Protein AF-A0A4S0JZ73-F1 (afdb_monomer_lite)

Secondary structure (DSSP, 8-state):
--TTTTT-SS--------------TTS--TT-EEEPTTS-EEE-S-TT--HHHHHHHHHHHHHTT--S---------HHHHHHH-SSS-----S-HHHHHHHHHHHHHHT---

Foldseek 3Di:
DPPVVVVDPDDDDDDDLDDDLDDDPPHDDQQDWDAEPVRDIDGPNDSLQCQCRSVRNSVVVVCVVVDPDDDDDDPRDPVQCVVPNDQAGDDDDPDPVVVVVVCVVCVVVVRHD

Structure (mmCIF, N/CA/C/O backbone):
data_AF-A0A4S0JZ73-F1
#
_entry.id   AF-A0A4S0JZ73-F1
#
loop_
_atom_site.group_PDB
_atom_site.id
_atom_site.type_symbol
_atom_site.label_atom_id
_atom_site.label_alt_id
_atom_site.label_comp_id
_atom_site.label_asym_id
_atom_site.label_entity_id
_atom_site.label_seq_id
_atom_site.pdbx_PDB_ins_code
_atom_site.Cartn_x
_atom_site.Cartn_y
_atom_site.Cartn_z
_atom_site.occupancy
_atom_site.B_iso_or_equiv
_atom_site.auth_seq_id
_atom_site.auth_comp_id
_atom_site.auth_asym_id
_atom_site.auth_atom_id
_atom_site.pdbx_PDB_model_num
ATOM 1 N N . SER A 1 1 ? -2.838 1.465 -21.866 1.00 53.38 1 SER A N 1
ATOM 2 C CA . SER A 1 1 ? -2.822 0.051 -21.444 1.00 53.38 1 SER A CA 1
ATOM 3 C C . SER A 1 1 ? -1.389 -0.436 -21.550 1.00 53.38 1 SER A C 1
ATOM 5 O O . SER A 1 1 ? -0.799 -0.261 -22.603 1.00 53.38 1 SER A O 1
ATOM 7 N N . MET A 1 2 ? -0.794 -0.942 -20.466 1.00 87.06 2 MET A N 1
ATOM 8 C CA . MET A 1 2 ? 0.634 -1.304 -20.449 1.00 87.06 2 MET A CA 1
ATOM 9 C C . MET A 1 2 ? 0.822 -2.822 -20.477 1.00 87.06 2 MET A C 1
ATOM 11 O O . MET A 1 2 ? 0.956 -3.380 -21.558 1.00 87.06 2 MET A O 1
ATOM 15 N N . LEU A 1 3 ? 0.708 -3.514 -19.339 1.00 89.88 3 LEU A N 1
ATOM 16 C CA . LEU A 1 3 ? 1.028 -4.950 -19.231 1.00 89.88 3 LEU A CA 1
ATOM 17 C C . LEU A 1 3 ? 0.234 -5.849 -20.199 1.00 89.88 3 LEU A C 1
ATOM 19 O O . LEU A 1 3 ? 0.823 -6.637 -20.934 1.00 89.88 3 LEU A O 1
ATOM 23 N N . MET A 1 4 ? -1.097 -5.703 -20.245 1.00 92.38 4 MET A N 1
ATOM 24 C CA . MET A 1 4 ? -1.946 -6.516 -21.132 1.00 92.38 4 MET A CA 1
ATOM 25 C C . MET A 1 4 ? -1.743 -6.184 -22.615 1.00 92.38 4 MET A C 1
ATOM 27 O O . MET A 1 4 ? -1.763 -7.078 -23.453 1.00 92.38 4 MET A O 1
ATOM 31 N N . ALA A 1 5 ? -1.543 -4.905 -22.949 1.00 93.81 5 ALA A N 1
ATOM 32 C CA . ALA A 1 5 ? -1.357 -4.482 -24.338 1.00 93.81 5 ALA A CA 1
ATOM 33 C C . ALA A 1 5 ? 0.038 -4.824 -24.874 1.00 93.81 5 ALA A C 1
ATOM 35 O O . ALA A 1 5 ? 0.181 -5.082 -26.063 1.00 93.81 5 ALA A O 1
ATOM 36 N N . ALA A 1 6 ? 1.042 -4.874 -23.996 1.00 93.12 6 ALA A N 1
ATOM 37 C CA . ALA A 1 6 ? 2.390 -5.322 -24.318 1.00 93.12 6 ALA A CA 1
ATOM 38 C C . ALA A 1 6 ? 2.490 -6.847 -24.521 1.00 93.12 6 ALA A C 1
ATOM 40 O O . ALA A 1 6 ? 3.537 -7.328 -24.944 1.00 93.12 6 ALA A O 1
ATOM 41 N N . GLY A 1 7 ? 1.430 -7.614 -24.225 1.00 92.75 7 GLY A N 1
ATOM 42 C CA . GLY A 1 7 ? 1.409 -9.064 -24.435 1.00 92.75 7 GLY A CA 1
ATOM 43 C C . GLY A 1 7 ? 2.447 -9.816 -23.601 1.00 92.75 7 GLY A C 1
ATOM 44 O O . GLY A 1 7 ? 2.963 -10.841 -24.044 1.00 92.75 7 GLY A O 1
ATOM 45 N N . LEU A 1 8 ? 2.789 -9.297 -22.416 1.00 94.25 8 LEU A N 1
ATOM 46 C CA . LEU A 1 8 ? 3.793 -9.918 -21.558 1.00 94.25 8 LEU A CA 1
ATOM 47 C C . LEU A 1 8 ? 3.347 -11.320 -21.132 1.00 94.25 8 LEU A C 1
ATOM 49 O O . LEU A 1 8 ? 2.208 -11.526 -20.713 1.00 94.25 8 LEU A O 1
ATOM 53 N N . ASN A 1 9 ? 4.274 -12.275 -21.187 1.00 95.44 9 ASN A N 1
ATOM 54 C CA . ASN A 1 9 ? 4.046 -13.645 -20.736 1.00 95.44 9 ASN A CA 1
ATOM 55 C C . ASN A 1 9 ? 4.145 -13.740 -19.203 1.00 95.44 9 ASN A C 1
ATOM 57 O O . ASN A 1 9 ? 5.079 -14.327 -18.658 1.00 95.44 9 ASN A O 1
ATOM 61 N N . VAL A 1 10 ? 3.201 -13.102 -18.511 1.00 95.19 10 VAL A N 1
ATOM 62 C CA . VAL A 1 10 ? 3.109 -13.070 -17.047 1.00 95.19 10 VAL A CA 1
ATOM 63 C C . VAL A 1 10 ? 1.702 -13.436 -16.595 1.00 95.19 10 VAL A C 1
ATOM 65 O O . VAL A 1 10 ? 0.712 -13.154 -17.272 1.00 95.19 10 VAL A O 1
ATOM 68 N N . ARG A 1 11 ? 1.593 -14.031 -15.405 1.00 95.75 11 ARG A N 1
ATOM 69 C CA . ARG A 1 11 ? 0.305 -14.220 -14.738 1.00 95.75 11 ARG A CA 1
ATOM 70 C C . ARG A 1 11 ? -0.016 -12.975 -13.914 1.00 95.75 11 ARG A C 1
ATOM 72 O O . ARG A 1 11 ? 0.387 -12.871 -12.764 1.00 95.75 11 ARG A O 1
ATOM 79 N N . LEU A 1 12 ? -0.729 -12.028 -14.518 1.00 95.31 12 LEU A N 1
ATOM 80 C CA . LEU A 1 12 ? -1.148 -10.800 -13.845 1.00 95.31 12 LEU A CA 1
ATOM 81 C C . LEU A 1 12 ? -2.393 -11.037 -12.975 1.00 95.31 12 LEU A C 1
ATOM 83 O O . LEU A 1 12 ? -3.402 -11.557 -13.456 1.00 95.31 12 LEU A O 1
ATOM 87 N N . ARG A 1 13 ? -2.340 -10.584 -11.721 1.00 96.69 13 ARG A N 1
ATOM 88 C CA . ARG A 1 13 ? -3.492 -10.414 -10.826 1.00 96.69 13 ARG A CA 1
ATOM 89 C C . ARG A 1 13 ? -3.482 -8.981 -10.303 1.00 96.69 13 ARG A C 1
ATOM 91 O O . ARG A 1 13 ? -2.423 -8.453 -9.989 1.00 96.69 13 ARG A O 1
ATOM 98 N N . VAL A 1 14 ? -4.654 -8.356 -10.236 1.00 96.94 14 VAL A N 1
ATOM 99 C CA . VAL A 1 14 ? -4.825 -6.993 -9.715 1.00 96.94 14 VAL A CA 1
ATOM 100 C C . VAL A 1 14 ? -5.879 -7.039 -8.617 1.00 96.94 14 VAL A C 1
ATOM 102 O O . VAL A 1 14 ? -6.983 -7.534 -8.848 1.00 96.94 14 VAL A O 1
ATOM 105 N N . LEU A 1 15 ? -5.534 -6.539 -7.432 1.00 97.94 15 LEU A N 1
ATOM 106 C CA . LEU A 1 15 ? -6.433 -6.430 -6.286 1.00 97.94 15 LEU A CA 1
ATOM 107 C C . LEU A 1 15 ? -6.621 -4.953 -5.951 1.00 97.94 15 LEU A C 1
ATOM 109 O O . LEU A 1 15 ? -5.648 -4.238 -5.737 1.00 97.94 15 LEU A O 1
ATOM 113 N N . ILE A 1 16 ? -7.875 -4.502 -5.926 1.00 97.88 16 ILE A N 1
ATOM 114 C CA . ILE A 1 16 ? -8.232 -3.117 -5.610 1.00 97.88 16 ILE A CA 1
ATOM 115 C C . ILE A 1 16 ? -9.194 -3.152 -4.422 1.00 97.88 16 ILE A C 1
ATOM 117 O O . ILE A 1 16 ? -10.379 -3.443 -4.618 1.00 97.88 16 ILE A O 1
ATOM 121 N N . PRO A 1 17 ? -8.721 -2.891 -3.193 1.00 96.75 17 PRO A N 1
ATOM 122 C CA . PRO A 1 17 ? -9.612 -2.725 -2.059 1.00 96.75 17 PRO A CA 1
ATOM 123 C C . PRO A 1 17 ? -10.332 -1.370 -2.171 1.00 96.75 17 PRO A C 1
ATOM 125 O O . PRO A 1 17 ? -9.815 -0.335 -1.761 1.00 96.75 17 PRO A O 1
ATOM 128 N N . ALA A 1 18 ? -11.516 -1.372 -2.783 1.00 96.56 18 ALA A N 1
ATOM 129 C CA . ALA A 1 18 ? -12.302 -0.168 -3.042 1.00 96.56 18 ALA A CA 1
ATOM 130 C C . ALA A 1 18 ? -13.378 0.032 -1.965 1.00 96.56 18 ALA A C 1
ATOM 132 O O . ALA A 1 18 ? -14.328 -0.748 -1.879 1.00 96.56 18 ALA A O 1
ATOM 133 N N . VAL A 1 19 ? -13.231 1.085 -1.161 1.00 94.62 19 VAL A N 1
ATOM 134 C CA . VAL A 1 19 ? -14.154 1.456 -0.076 1.00 94.62 19 VAL A CA 1
ATOM 135 C C . VAL A 1 19 ? -14.282 2.978 0.031 1.00 94.62 19 VAL A C 1
ATOM 137 O O . VAL A 1 19 ? -13.463 3.712 -0.518 1.00 94.62 19 VAL A O 1
ATOM 140 N N . GLU A 1 20 ? -15.292 3.448 0.761 1.00 95.50 20 GLU A N 1
ATOM 141 C CA . GLU A 1 20 ? -15.412 4.845 1.190 1.00 95.50 20 GLU A CA 1
ATOM 142 C C . GLU A 1 20 ? -15.157 4.940 2.702 1.00 95.50 20 GLU A C 1
ATOM 144 O O . GLU A 1 20 ? -15.674 4.123 3.469 1.00 95.50 20 GLU A O 1
ATOM 149 N N . ASN A 1 21 ? -14.374 5.933 3.131 1.00 95.44 21 ASN A N 1
ATOM 150 C CA . ASN A 1 21 ? -14.168 6.241 4.546 1.00 95.44 21 ASN A CA 1
ATOM 151 C C . ASN A 1 21 ? -15.151 7.332 4.999 1.00 95.44 21 ASN A C 1
ATOM 153 O O . ASN A 1 21 ? -14.851 8.524 4.925 1.00 95.44 21 ASN A O 1
ATOM 157 N N . SER A 1 22 ? -16.356 6.929 5.409 1.00 96.19 22 SER A N 1
ATOM 158 C CA . SER A 1 22 ? -17.453 7.859 5.715 1.00 96.19 22 SER A CA 1
ATOM 159 C C . SER A 1 22 ? -17.675 8.048 7.219 1.00 96.19 22 SER A C 1
ATOM 161 O O . SER A 1 22 ? -17.547 7.124 8.022 1.00 96.19 22 SER A O 1
ATOM 163 N N . ILE A 1 23 ? -18.123 9.247 7.601 1.00 96.62 23 ILE A N 1
ATOM 164 C CA . ILE A 1 23 ? -18.548 9.550 8.973 1.00 96.62 23 ILE A CA 1
ATOM 165 C C . ILE A 1 23 ? -20.001 9.102 9.156 1.00 96.62 23 ILE A C 1
ATOM 167 O O . ILE A 1 23 ? -20.916 9.659 8.550 1.00 96.62 23 ILE A O 1
ATOM 171 N N . ALA A 1 24 ? -20.223 8.120 10.026 1.00 96.25 24 ALA A N 1
ATOM 172 C CA . ALA A 1 24 ? -21.548 7.601 10.349 1.00 96.25 24 ALA A CA 1
ATOM 173 C C . ALA A 1 24 ? -21.608 7.078 11.792 1.00 96.25 24 ALA A C 1
ATOM 175 O O . ALA A 1 24 ? -20.584 6.849 12.433 1.00 96.25 24 ALA A O 1
ATOM 176 N N . GLY A 1 25 ? -22.817 6.841 12.315 1.00 96.50 25 GLY A N 1
ATOM 177 C CA . GLY A 1 25 ? -22.999 6.308 13.675 1.00 96.50 25 GLY A CA 1
ATOM 178 C C . GLY A 1 25 ? -22.386 4.915 13.892 1.00 96.50 25 GLY A C 1
ATOM 179 O O . GLY A 1 25 ? -22.067 4.558 15.027 1.00 96.50 25 GLY A O 1
ATOM 180 N N . ASN A 1 26 ? -22.197 4.156 12.810 1.00 94.69 26 ASN A N 1
ATOM 181 C CA . ASN A 1 26 ? -21.569 2.835 12.771 1.00 94.69 26 ASN A CA 1
ATOM 182 C C . ASN A 1 26 ? -20.127 2.854 12.229 1.00 94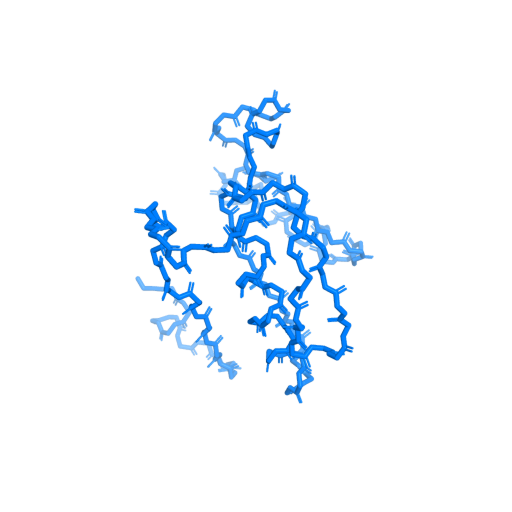.69 26 ASN A C 1
ATOM 184 O O . ASN A 1 26 ? -19.588 1.784 11.960 1.00 94.69 26 ASN A O 1
ATOM 188 N N . ALA A 1 27 ? -19.520 4.030 12.037 1.00 96.94 27 ALA A N 1
ATOM 189 C CA . ALA A 1 27 ? -18.111 4.119 11.669 1.00 96.94 27 ALA A CA 1
ATOM 190 C C . ALA A 1 27 ? -17.224 3.557 12.792 1.00 96.94 27 ALA A C 1
ATOM 192 O O . ALA A 1 27 ? -17.550 3.694 13.979 1.00 96.94 27 ALA A O 1
ATOM 193 N N . PHE A 1 28 ? -16.108 2.934 12.407 1.00 95.25 28 PHE A N 1
ATOM 194 C CA . PHE A 1 28 ? -15.089 2.493 13.355 1.00 95.25 28 PHE A CA 1
ATOM 195 C C . PHE A 1 28 ? -14.440 3.714 14.023 1.00 95.25 28 PHE A C 1
ATOM 197 O O . PHE A 1 28 ? -14.375 4.803 13.449 1.00 95.25 28 PHE A O 1
ATOM 204 N N . ARG A 1 29 ? -14.013 3.551 15.272 1.00 96.38 29 ARG A N 1
ATOM 205 C CA . ARG A 1 29 ? -13.591 4.639 16.160 1.00 96.38 29 ARG A CA 1
ATOM 206 C C . ARG A 1 29 ? -12.131 4.479 16.572 1.00 96.38 29 ARG A C 1
ATOM 208 O O . ARG A 1 29 ? -11.626 3.358 16.607 1.00 96.38 29 ARG A O 1
ATOM 215 N N . PRO A 1 30 ? -11.451 5.574 16.953 1.00 97.06 30 PRO A N 1
ATOM 216 C CA . PRO A 1 30 ? -10.173 5.463 17.638 1.00 97.06 30 PRO A CA 1
ATOM 217 C C . PRO A 1 30 ? -10.281 4.562 18.879 1.00 97.06 30 PRO A C 1
ATOM 219 O O . PRO A 1 30 ? -11.213 4.711 19.671 1.00 97.06 30 PRO A O 1
ATOM 222 N N . GLY A 1 31 ? -9.336 3.638 19.032 1.00 97.00 31 GLY A N 1
ATOM 223 C CA . GLY A 1 31 ? -9.314 2.606 20.071 1.00 97.00 31 GLY A CA 1
ATOM 224 C C . GLY A 1 31 ? -10.066 1.316 19.719 1.00 97.00 31 GLY A C 1
ATOM 225 O O . GLY A 1 31 ? -9.932 0.336 20.451 1.00 97.00 31 GLY A O 1
ATOM 226 N N . ASP A 1 32 ? -10.824 1.271 18.614 1.00 97.75 32 ASP A N 1
ATOM 227 C CA . ASP A 1 32 ? -11.367 0.001 18.123 1.00 97.75 32 ASP A CA 1
ATOM 228 C C . ASP A 1 32 ? -10.219 -0.944 17.748 1.00 97.75 32 ASP A C 1
ATOM 230 O O . ASP A 1 32 ? -9.166 -0.518 17.271 1.00 97.75 32 ASP A O 1
ATOM 234 N N . VAL A 1 33 ? -10.430 -2.245 17.941 1.00 98.00 33 VAL A N 1
ATOM 235 C CA . VAL A 1 33 ? -9.469 -3.286 17.569 1.00 98.00 33 VAL A CA 1
ATOM 236 C C . VAL A 1 33 ? -10.109 -4.174 16.515 1.00 98.00 33 VAL A C 1
ATOM 238 O O . VAL A 1 33 ? -11.062 -4.901 16.796 1.00 98.00 33 VAL A O 1
ATOM 241 N N . LEU A 1 34 ? -9.591 -4.105 15.292 1.00 97.12 34 LEU A N 1
ATOM 242 C CA . LEU A 1 34 ? -10.107 -4.851 14.150 1.00 97.12 34 LEU A CA 1
ATOM 243 C C . LEU A 1 34 ? -9.264 -6.104 13.905 1.00 97.12 34 LEU A C 1
ATOM 245 O O . LEU A 1 34 ? -8.042 -6.084 14.041 1.00 97.12 34 LEU A O 1
ATOM 249 N N . ALA A 1 35 ? -9.913 -7.204 13.532 1.00 97.75 35 ALA A N 1
ATOM 250 C CA . ALA A 1 35 ? -9.215 -8.394 13.060 1.00 97.75 35 ALA A CA 1
ATOM 251 C C . ALA A 1 35 ? -8.777 -8.195 11.601 1.00 97.75 35 ALA A C 1
ATOM 253 O O . ALA A 1 35 ? -9.572 -7.725 10.791 1.00 97.75 35 ALA A O 1
ATOM 254 N N . SER A 1 36 ? -7.542 -8.578 11.271 1.00 97.50 36 SER A N 1
ATOM 255 C CA . SER A 1 36 ? -7.047 -8.615 9.887 1.00 97.50 36 SER A CA 1
ATOM 256 C C . SER A 1 36 ? -7.097 -10.027 9.308 1.00 97.50 36 SER A C 1
ATOM 258 O O . SER A 1 36 ? -7.094 -11.023 10.040 1.00 97.50 36 SER A O 1
ATOM 260 N N . ARG A 1 37 ? -7.035 -10.126 7.979 1.00 97.12 37 ARG A N 1
ATOM 261 C CA . ARG A 1 37 ? -6.914 -11.388 7.240 1.00 97.12 37 ARG A CA 1
ATOM 262 C C . ARG A 1 37 ? -5.697 -12.209 7.667 1.00 97.12 37 ARG A C 1
ATOM 264 O O . ARG A 1 37 ? -5.778 -13.431 7.726 1.00 97.12 37 ARG A O 1
ATOM 271 N N . LYS A 1 38 ? -4.588 -11.550 8.021 1.00 95.75 38 LYS A N 1
ATOM 272 C CA . LYS A 1 38 ? -3.351 -12.204 8.487 1.00 95.75 38 LYS A CA 1
ATOM 273 C C . LYS A 1 38 ? -3.487 -12.825 9.890 1.00 95.75 38 LYS A C 1
ATOM 275 O O . LYS A 1 38 ? -2.542 -13.427 10.390 1.00 95.75 38 LYS A O 1
ATOM 280 N N . GLY A 1 39 ? -4.641 -12.675 10.546 1.00 96.56 39 GLY A N 1
ATOM 281 C CA . GLY A 1 39 ? -4.915 -13.219 11.879 1.00 96.56 39 GLY A CA 1
ATOM 282 C C . GLY A 1 39 ? -4.346 -12.382 13.027 1.00 96.56 39 GLY A C 1
ATOM 283 O O . GLY A 1 39 ? -4.489 -12.760 14.187 1.00 96.56 39 GLY A O 1
ATOM 284 N N . ILE A 1 40 ? -3.727 -11.238 12.723 1.00 96.00 40 ILE A N 1
ATOM 285 C CA . ILE A 1 40 ? -3.298 -10.253 13.720 1.00 96.00 40 ILE A CA 1
ATOM 286 C C . ILE A 1 40 ? -4.387 -9.197 13.920 1.00 96.00 40 ILE A C 1
ATOM 288 O O . ILE A 1 40 ? -5.133 -8.873 12.993 1.00 96.00 40 ILE A O 1
ATOM 292 N N . SER A 1 41 ? -4.487 -8.652 15.125 1.00 97.50 41 SER A N 1
ATOM 293 C CA . SER A 1 41 ? -5.399 -7.552 15.435 1.00 97.50 41 SER A CA 1
ATOM 294 C C . SER A 1 41 ? -4.722 -6.196 15.239 1.00 97.50 41 SER A C 1
ATOM 296 O O . SER A 1 41 ? -3.547 -6.046 15.574 1.00 97.50 41 SER A O 1
ATOM 298 N N . VAL A 1 42 ? -5.468 -5.203 14.761 1.00 97.69 42 VAL A N 1
ATOM 299 C CA . VAL A 1 42 ? -4.996 -3.831 14.548 1.00 97.69 42 VAL A CA 1
ATOM 300 C C . VAL A 1 42 ? -5.823 -2.873 15.397 1.00 97.69 42 VAL A C 1
ATOM 302 O O . VAL A 1 42 ? -7.039 -2.797 15.236 1.00 97.69 42 VAL A O 1
ATOM 305 N N . GLU A 1 43 ? -5.165 -2.141 16.293 1.00 97.94 43 GLU A N 1
ATOM 306 C CA . GLU A 1 43 ? -5.783 -1.025 17.012 1.00 97.94 43 GLU A CA 1
ATOM 307 C C . GLU A 1 43 ? -5.850 0.213 16.110 1.00 97.94 43 GLU A C 1
ATOM 309 O O . GLU A 1 43 ? -4.866 0.610 15.477 1.00 97.94 43 GLU A O 1
ATOM 314 N N . ILE A 1 44 ? -7.012 0.855 16.077 1.00 97.19 44 ILE A N 1
ATOM 315 C CA . ILE A 1 44 ? -7.232 2.081 15.324 1.00 97.19 44 ILE A CA 1
ATOM 316 C C . ILE A 1 44 ? -6.746 3.275 16.144 1.00 97.19 44 ILE A C 1
ATOM 318 O O . ILE A 1 44 ? -7.476 3.823 16.961 1.00 97.19 44 ILE A O 1
ATOM 322 N N . GLY A 1 45 ? -5.518 3.732 15.901 1.00 95.81 45 GLY A N 1
ATOM 323 C CA . GLY A 1 45 ? -5.022 4.981 16.498 1.00 95.81 45 GLY A CA 1
ATOM 324 C C . GLY A 1 45 ? -5.603 6.245 15.846 1.00 95.81 45 GLY A C 1
ATOM 325 O O . GLY A 1 45 ? -5.830 7.250 16.515 1.00 95.81 45 GLY A O 1
ATOM 326 N N . ASN A 1 46 ? -5.854 6.198 14.534 1.00 94.56 46 ASN A N 1
ATOM 327 C CA . ASN A 1 46 ? -6.434 7.288 13.747 1.00 94.56 46 ASN A CA 1
ATOM 328 C C . ASN A 1 46 ? -7.252 6.704 12.585 1.00 94.56 46 ASN A C 1
ATOM 330 O O . ASN A 1 46 ? -6.744 5.875 11.832 1.00 94.56 46 ASN A O 1
ATOM 334 N N . THR A 1 47 ? -8.501 7.144 12.436 1.00 95.00 47 THR A N 1
ATOM 335 C CA . THR A 1 47 ? -9.417 6.667 11.391 1.00 95.00 47 THR A CA 1
ATOM 336 C C . THR A 1 47 ? -9.085 7.192 9.995 1.00 95.00 47 THR A C 1
ATOM 338 O O . THR A 1 47 ? -9.540 6.604 9.027 1.00 95.00 47 THR A O 1
ATOM 341 N N . ASP A 1 48 ? -8.289 8.261 9.896 1.00 93.69 48 ASP A N 1
ATOM 342 C CA . ASP A 1 48 ? -7.764 8.841 8.642 1.00 93.69 48 ASP A CA 1
ATOM 343 C C . ASP A 1 48 ? -6.483 8.126 8.153 1.00 93.69 48 ASP A C 1
ATOM 345 O O . ASP A 1 48 ? -5.805 8.538 7.217 1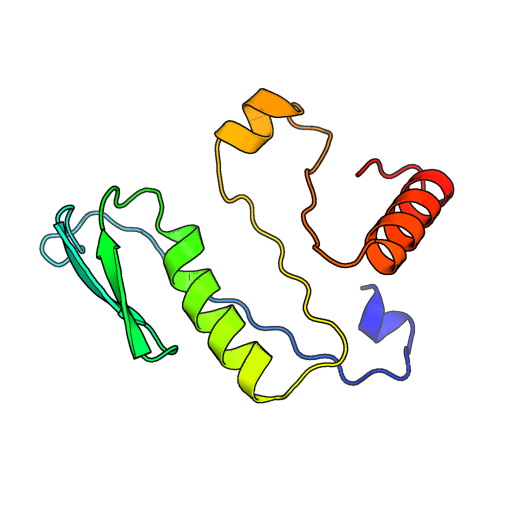.00 93.69 48 ASP A O 1
ATOM 349 N N . ALA A 1 49 ? -6.090 7.056 8.851 1.00 93.25 49 ALA A N 1
ATOM 350 C CA . ALA A 1 49 ? -5.062 6.125 8.410 1.00 93.25 49 ALA A CA 1
ATOM 351 C C . ALA A 1 49 ? -5.700 4.822 7.900 1.00 93.25 49 ALA A C 1
ATOM 353 O O . ALA A 1 49 ? -5.147 3.745 8.097 1.00 93.25 49 ALA A O 1
ATOM 354 N N . GLU A 1 50 ? -6.868 4.886 7.266 1.00 94.44 50 GLU A N 1
ATOM 355 C CA . GLU A 1 50 ? -7.624 3.721 6.805 1.00 94.44 50 GLU A CA 1
ATOM 356 C C . GLU A 1 50 ? -6.989 3.022 5.602 1.00 94.44 50 GLU A C 1
ATOM 358 O O . GLU A 1 50 ? -7.105 1.804 5.472 1.00 94.44 50 GLU A O 1
ATOM 363 N N . GLY A 1 51 ? -6.275 3.764 4.745 1.00 94.81 51 GLY A N 1
ATOM 364 C CA . GLY A 1 51 ? -5.692 3.216 3.517 1.00 94.81 51 GLY A CA 1
ATOM 365 C C . GLY A 1 51 ? -4.792 2.004 3.779 1.00 94.81 51 GLY A C 1
ATOM 366 O O . GLY A 1 51 ? -4.849 1.009 3.060 1.00 94.81 51 GLY A O 1
ATOM 367 N N . ARG A 1 52 ? -4.019 2.028 4.874 1.00 95.31 52 ARG A N 1
ATOM 368 C CA . ARG A 1 52 ? -3.158 0.896 5.266 1.00 95.31 52 ARG A CA 1
ATOM 369 C C . ARG A 1 52 ? -3.939 -0.302 5.814 1.00 95.31 52 ARG A C 1
ATOM 371 O O . ARG A 1 52 ? -3.429 -1.412 5.752 1.00 95.31 52 ARG A O 1
ATOM 378 N N . LEU A 1 53 ? -5.145 -0.098 6.351 1.00 95.75 53 LEU A N 1
ATOM 379 C CA . LEU A 1 53 ? -5.986 -1.189 6.857 1.00 95.75 53 LEU A CA 1
ATOM 380 C C . LEU A 1 53 ? -6.500 -2.026 5.691 1.00 95.75 53 LEU A C 1
ATOM 382 O O . LEU A 1 53 ? -6.323 -3.240 5.664 1.00 95.75 53 LEU A O 1
ATOM 386 N N . VAL A 1 54 ? -7.076 -1.354 4.694 1.00 96.50 54 VAL A N 1
ATOM 387 C CA . VAL A 1 54 ? -7.644 -2.023 3.521 1.00 96.50 54 VAL A CA 1
ATOM 388 C C . VAL A 1 54 ? -6.553 -2.641 2.640 1.00 96.50 54 VAL A C 1
ATOM 390 O O . VAL A 1 54 ? -6.733 -3.739 2.115 1.00 96.50 54 VAL A O 1
ATOM 393 N N . LEU A 1 55 ? -5.388 -1.987 2.531 1.00 97.25 55 LEU A N 1
ATOM 394 C CA . LEU A 1 55 ? -4.226 -2.551 1.841 1.00 97.25 55 LEU A CA 1
ATOM 395 C C . LEU A 1 55 ? -3.616 -3.733 2.589 1.00 97.25 55 LEU A C 1
ATOM 397 O O . LEU A 1 55 ? -3.210 -4.688 1.940 1.00 97.25 55 LEU A O 1
ATOM 401 N N . GLY A 1 56 ? -3.586 -3.713 3.924 1.00 96.75 56 GLY A N 1
ATOM 402 C CA . GLY A 1 56 ? -3.060 -4.826 4.718 1.00 96.75 56 GLY A CA 1
ATOM 403 C C . GLY A 1 56 ? -3.757 -6.152 4.403 1.00 96.75 56 GLY A C 1
ATOM 404 O O . GLY A 1 56 ? -3.092 -7.162 4.174 1.00 96.75 56 GLY A O 1
ATOM 405 N N . ASP A 1 57 ? -5.087 -6.139 4.301 1.00 97.94 57 ASP A N 1
ATOM 406 C CA . ASP A 1 57 ? -5.859 -7.331 3.939 1.00 97.94 57 ASP A CA 1
ATOM 407 C C . ASP A 1 57 ? -5.710 -7.713 2.460 1.00 97.94 57 ASP A C 1
ATOM 409 O O . ASP A 1 57 ? -5.656 -8.902 2.137 1.00 97.94 57 ASP A O 1
ATOM 413 N N . ALA A 1 58 ? -5.608 -6.730 1.559 1.00 98.19 58 ALA A N 1
ATOM 414 C CA . ALA A 1 58 ? -5.366 -6.987 0.141 1.00 98.19 58 ALA A CA 1
ATOM 415 C C . ALA A 1 58 ? -3.988 -7.627 -0.100 1.00 98.19 58 ALA A C 1
ATOM 417 O O . ALA A 1 58 ? -3.889 -8.586 -0.863 1.00 98.19 58 ALA A O 1
ATOM 418 N N . LEU A 1 59 ? -2.950 -7.144 0.588 1.00 97.69 59 LEU A N 1
ATOM 419 C CA . LEU A 1 59 ? -1.602 -7.709 0.554 1.00 97.69 59 LEU A CA 1
ATOM 420 C C . LEU A 1 59 ? -1.583 -9.118 1.144 1.00 97.69 59 LEU A C 1
ATOM 422 O O . LEU A 1 59 ? -1.031 -10.019 0.523 1.00 97.69 59 LEU A O 1
ATOM 426 N N . ALA A 1 60 ? -2.251 -9.343 2.280 1.00 97.94 60 ALA A N 1
ATOM 427 C CA . ALA A 1 60 ? -2.375 -10.682 2.857 1.00 97.94 60 ALA A CA 1
ATOM 428 C C . ALA A 1 60 ? -3.075 -11.667 1.900 1.00 97.94 60 ALA A C 1
ATOM 430 O O . ALA A 1 60 ? -2.661 -12.814 1.794 1.00 97.94 60 ALA A O 1
ATOM 431 N N . LEU A 1 61 ? -4.105 -11.227 1.168 1.00 98.25 61 LEU A N 1
ATOM 432 C CA . LEU A 1 61 ? -4.774 -12.043 0.146 1.00 98.25 61 LEU A CA 1
ATOM 433 C C . LEU A 1 61 ? -3.894 -12.294 -1.091 1.00 98.25 61 LEU A C 1
ATOM 435 O O . LEU A 1 61 ? -4.042 -13.321 -1.756 1.00 98.25 61 LEU A O 1
ATOM 439 N N . ALA A 1 62 ? -3.036 -11.342 -1.454 1.00 97.94 62 ALA A N 1
ATOM 440 C CA . ALA A 1 62 ? -2.112 -11.499 -2.571 1.00 97.94 62 ALA A CA 1
ATOM 441 C C . ALA A 1 62 ? -1.006 -12.511 -2.241 1.00 97.94 62 ALA A C 1
ATOM 443 O O . ALA A 1 62 ? -0.693 -13.363 -3.067 1.00 97.94 62 ALA A O 1
ATOM 444 N N . ASP A 1 63 ? -0.463 -12.426 -1.026 1.00 96.94 63 ASP A N 1
ATOM 445 C CA . ASP A 1 63 ? 0.653 -13.238 -0.532 1.00 96.94 63 ASP A CA 1
ATOM 446 C C . ASP A 1 63 ? 0.299 -14.732 -0.401 1.00 96.94 63 ASP A C 1
ATOM 448 O O . ASP A 1 63 ? 1.150 -15.593 -0.592 1.00 96.94 63 ASP A O 1
ATOM 452 N N . GLU A 1 64 ? -0.980 -15.067 -0.184 1.00 97.25 64 GLU A N 1
ATOM 453 C CA . GLU A 1 64 ? -1.484 -16.455 -0.164 1.00 97.25 64 GLU A CA 1
ATOM 454 C C . GLU A 1 64 ? -1.228 -17.241 -1.463 1.00 97.25 64 GLU A C 1
ATOM 456 O O . GLU A 1 64 ? -1.235 -18.471 -1.444 1.00 97.25 64 GLU A O 1
ATOM 461 N N . GLU A 1 65 ? -1.039 -16.555 -2.594 1.00 96.25 65 GLU A N 1
ATOM 462 C CA . GLU A 1 65 ? -0.727 -17.183 -3.886 1.00 96.25 65 GLU A CA 1
ATOM 463 C C . GLU A 1 65 ? 0.784 -17.302 -4.151 1.00 96.25 65 GLU A C 1
ATOM 465 O O . GLU A 1 65 ? 1.165 -17.732 -5.240 1.00 96.25 65 GLU A O 1
ATOM 470 N N . GLU A 1 66 ? 1.629 -16.920 -3.186 1.00 96.56 66 GLU A N 1
ATOM 471 C CA . GLU A 1 66 ? 3.096 -16.925 -3.285 1.00 96.56 66 GLU A CA 1
ATOM 472 C C . GLU A 1 66 ? 3.606 -16.267 -4.592 1.00 96.56 66 GLU A C 1
ATOM 474 O O . GLU A 1 66 ? 4.316 -16.892 -5.392 1.00 96.56 66 GLU A O 1
ATOM 479 N N . PRO A 1 67 ? 3.217 -15.006 -4.884 1.00 97.06 67 PRO A N 1
ATOM 480 C CA . PRO A 1 67 ? 3.582 -14.357 -6.135 1.00 97.06 67 PRO A CA 1
ATOM 481 C C . PRO A 1 67 ? 5.093 -14.120 -6.216 1.00 97.06 67 PRO A C 1
ATOM 483 O O . PRO A 1 67 ? 5.744 -13.752 -5.244 1.00 97.06 67 PRO A O 1
ATOM 486 N N . ARG A 1 68 ? 5.654 -14.234 -7.428 1.00 96.12 68 ARG A N 1
ATOM 487 C CA . ARG A 1 68 ? 7.073 -13.914 -7.676 1.00 96.12 68 ARG A CA 1
ATOM 488 C C . ARG A 1 68 ? 7.416 -12.451 -7.363 1.00 96.12 68 ARG A C 1
ATOM 490 O O . ARG A 1 68 ? 8.556 -12.156 -7.029 1.00 96.12 68 ARG A O 1
ATOM 497 N N . LEU A 1 69 ? 6.462 -11.547 -7.567 1.00 95.94 69 LEU A N 1
ATOM 498 C CA . LEU A 1 69 ? 6.605 -10.117 -7.324 1.00 95.94 69 LEU A CA 1
ATOM 499 C C . LEU A 1 69 ? 5.251 -9.566 -6.879 1.00 95.94 69 LEU A C 1
ATOM 501 O O . LEU A 1 69 ? 4.241 -9.804 -7.547 1.00 95.94 69 LEU A O 1
ATOM 505 N N . LEU A 1 70 ? 5.252 -8.814 -5.782 1.00 97.00 70 LEU A N 1
ATOM 506 C CA . LEU A 1 70 ? 4.098 -8.086 -5.275 1.00 97.00 70 LEU A CA 1
ATOM 507 C C . LEU A 1 70 ? 4.428 -6.593 -5.282 1.00 97.00 70 LEU A C 1
ATOM 509 O O . LEU A 1 70 ? 5.449 -6.185 -4.739 1.00 97.00 70 LEU A O 1
ATOM 513 N N . VAL A 1 71 ? 3.578 -5.794 -5.926 1.00 96.00 71 VAL A N 1
ATOM 514 C CA . VAL A 1 71 ? 3.721 -4.336 -6.007 1.00 96.00 71 VAL A CA 1
ATOM 515 C C . VAL A 1 71 ? 2.420 -3.715 -5.532 1.00 96.00 71 VAL A C 1
ATOM 517 O O . VAL A 1 71 ? 1.355 -4.053 -6.056 1.00 96.00 71 VAL A O 1
ATOM 520 N N . ASP A 1 72 ? 2.503 -2.801 -4.571 1.00 96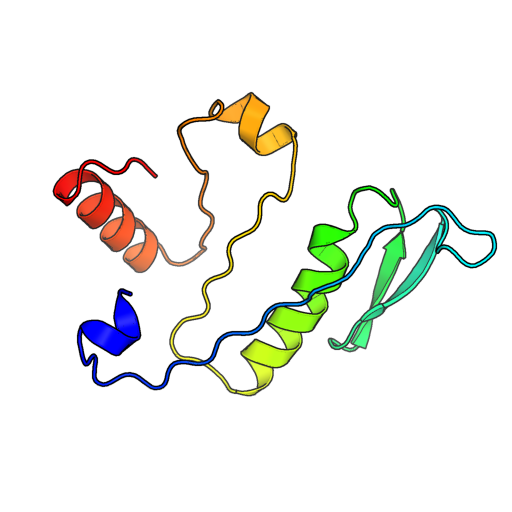.12 72 ASP A N 1
ATOM 521 C CA . ASP A 1 72 ? 1.392 -1.942 -4.184 1.00 96.12 72 ASP A CA 1
ATOM 522 C C . ASP A 1 72 ? 1.648 -0.490 -4.588 1.00 96.12 72 ASP A C 1
ATOM 524 O O . ASP A 1 72 ? 2.779 -0.044 -4.767 1.00 96.12 72 ASP A O 1
ATOM 528 N N . MET A 1 73 ? 0.556 0.240 -4.789 1.00 93.75 73 MET A N 1
ATOM 529 C CA . MET A 1 73 ? 0.579 1.666 -5.066 1.00 93.75 73 MET A CA 1
ATOM 530 C C . MET A 1 73 ? -0.453 2.330 -4.177 1.00 93.75 73 MET A C 1
ATOM 532 O O . MET A 1 73 ? -1.635 1.978 -4.218 1.00 93.75 73 MET A O 1
ATOM 536 N N . ALA A 1 74 ? -0.016 3.310 -3.392 1.00 91.69 74 ALA A N 1
ATOM 537 C CA . ALA A 1 74 ? -0.890 3.975 -2.448 1.00 91.69 74 ALA A CA 1
ATOM 538 C C . ALA A 1 74 ? -0.516 5.439 -2.239 1.00 91.69 74 ALA A C 1
ATOM 540 O O . ALA A 1 74 ? 0.638 5.789 -2.004 1.00 91.69 74 ALA A O 1
ATOM 541 N N . THR A 1 75 ? -1.523 6.305 -2.196 1.00 88.19 75 THR A N 1
ATOM 542 C CA . THR A 1 75 ? -1.387 7.700 -1.756 1.00 88.19 75 THR A CA 1
ATOM 543 C C . THR A 1 75 ? -1.476 7.780 -0.227 1.00 88.19 75 THR A C 1
ATOM 545 O O . THR A 1 75 ? -2.333 8.466 0.323 1.00 88.19 75 THR A O 1
ATOM 548 N N . LEU A 1 76 ? -0.641 6.995 0.465 1.00 76.31 76 LEU A N 1
ATOM 549 C CA . LEU A 1 76 ? -0.912 6.526 1.829 1.00 76.31 76 LEU A CA 1
ATOM 550 C C . LEU A 1 76 ? -0.755 7.586 2.928 1.00 76.31 76 LEU A C 1
ATOM 552 O O . LEU A 1 76 ? -1.361 7.454 3.989 1.00 76.31 76 LEU A O 1
ATOM 556 N N . THR A 1 77 ? 0.102 8.597 2.745 1.00 76.06 77 THR A N 1
ATOM 557 C CA . THR A 1 77 ? 0.343 9.599 3.796 1.00 76.06 77 THR A CA 1
ATOM 558 C C . THR A 1 77 ? 0.657 10.984 3.247 1.00 76.06 77 THR A C 1
ATOM 560 O O . THR A 1 77 ? 1.339 11.142 2.236 1.00 76.06 77 THR A O 1
ATOM 563 N N . GLY A 1 78 ? 0.258 12.012 4.001 1.00 75.75 78 GLY A N 1
ATOM 564 C CA . GLY A 1 78 ? 0.759 13.372 3.795 1.00 75.75 78 GLY A CA 1
ATOM 565 C C . GLY A 1 78 ? 2.255 13.524 4.103 1.00 75.75 78 GLY A C 1
ATOM 566 O O . GLY A 1 78 ? 2.883 14.436 3.577 1.00 75.75 78 GLY A O 1
ATOM 567 N N . ALA A 1 79 ? 2.840 12.631 4.912 1.00 80.25 79 ALA A N 1
ATOM 568 C CA . ALA A 1 79 ? 4.252 12.681 5.295 1.00 80.25 79 ALA A CA 1
ATOM 569 C C . ALA A 1 79 ? 5.190 12.419 4.108 1.00 80.25 79 ALA A C 1
ATOM 571 O O . ALA A 1 79 ? 6.171 13.139 3.947 1.00 80.25 79 ALA A O 1
ATOM 572 N N . ALA A 1 80 ? 4.849 11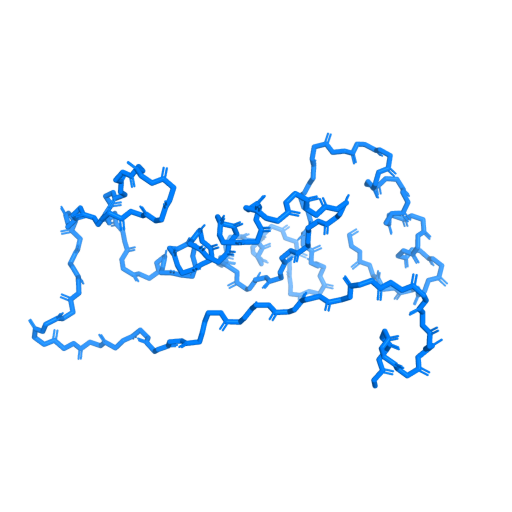.459 3.241 1.00 78.94 80 ALA A N 1
ATOM 573 C CA . ALA A 1 80 ? 5.574 11.197 1.996 1.00 78.94 80 ALA A CA 1
ATOM 574 C C . ALA A 1 80 ? 5.698 12.466 1.134 1.00 78.94 80 ALA A C 1
ATOM 576 O O . ALA A 1 80 ? 6.791 12.852 0.727 1.00 78.94 80 ALA A O 1
ATOM 577 N N . ARG A 1 81 ? 4.581 13.184 0.965 1.00 77.88 81 ARG A N 1
ATOM 578 C CA . ARG A 1 81 ? 4.542 14.455 0.230 1.00 77.88 81 ARG A CA 1
ATOM 579 C C . ARG A 1 81 ? 5.358 15.562 0.901 1.00 77.88 81 ARG A C 1
ATOM 581 O O . ARG A 1 81 ? 5.904 16.414 0.214 1.00 77.88 81 ARG A O 1
ATOM 588 N N . VAL A 1 82 ? 5.431 15.588 2.231 1.00 82.44 82 VAL A N 1
ATOM 589 C CA . VAL A 1 82 ? 6.279 16.552 2.957 1.00 82.44 82 VAL A CA 1
ATOM 590 C C . VAL A 1 82 ? 7.764 16.237 2.763 1.00 82.44 82 VAL A C 1
ATOM 592 O O . VAL A 1 82 ? 8.564 17.162 2.680 1.00 82.44 82 VAL A O 1
ATOM 595 N N . ALA A 1 83 ? 8.130 14.957 2.680 1.00 86.50 83 ALA A N 1
ATOM 596 C CA . ALA A 1 83 ? 9.518 14.530 2.545 1.00 86.50 83 ALA A CA 1
ATOM 597 C C . ALA A 1 83 ? 10.089 14.772 1.139 1.00 86.50 83 ALA A C 1
ATOM 599 O O . ALA A 1 83 ? 11.197 15.290 1.026 1.00 86.50 83 ALA A O 1
ATOM 600 N N . LEU A 1 84 ? 9.347 14.408 0.087 1.00 88.50 84 LEU A N 1
ATOM 601 C CA . LEU A 1 84 ? 9.846 14.412 -1.298 1.00 88.50 84 LEU A CA 1
ATOM 602 C C . LEU A 1 84 ? 9.135 15.413 -2.224 1.00 88.50 84 LEU A C 1
ATOM 604 O O . LEU A 1 84 ? 9.530 15.588 -3.373 1.00 88.50 84 LEU A O 1
ATOM 608 N N . GLY A 1 85 ? 8.115 16.116 -1.729 1.00 88.00 85 GLY A N 1
ATOM 609 C CA . GLY A 1 85 ? 7.268 16.972 -2.554 1.00 88.00 85 GLY A CA 1
ATOM 610 C C . GLY A 1 85 ? 6.174 16.188 -3.294 1.00 88.00 85 GLY A C 1
ATOM 611 O O . GLY A 1 85 ? 5.944 15.011 -3.017 1.00 88.00 85 GLY A O 1
ATOM 612 N N . PRO A 1 86 ? 5.423 16.853 -4.186 1.00 84.88 86 PRO A N 1
ATOM 613 C CA . PRO A 1 86 ? 4.327 16.231 -4.930 1.00 84.88 86 PRO A CA 1
ATOM 614 C C . PRO A 1 86 ? 4.782 15.421 -6.154 1.00 84.88 86 PRO A C 1
ATOM 616 O O . PRO A 1 86 ? 4.008 14.596 -6.628 1.00 84.88 86 PRO A O 1
ATOM 619 N N . ASP A 1 87 ? 6.000 15.661 -6.648 1.00 86.81 87 ASP A N 1
ATOM 620 C CA . ASP A 1 87 ? 6.446 15.193 -7.967 1.00 86.81 87 ASP A CA 1
ATOM 621 C C . ASP A 1 87 ? 7.384 13.977 -7.912 1.00 86.81 87 ASP A C 1
ATOM 623 O O . ASP A 1 87 ? 7.668 13.391 -8.950 1.00 86.81 87 ASP A O 1
ATOM 627 N N . LEU A 1 88 ? 7.867 13.595 -6.723 1.00 88.88 88 LEU A N 1
ATOM 628 C CA . LEU A 1 88 ? 8.772 12.459 -6.528 1.00 88.88 88 LEU A CA 1
ATOM 629 C C . LEU A 1 88 ? 8.108 11.400 -5.629 1.00 88.88 88 LEU A C 1
ATOM 631 O O . LEU A 1 88 ? 8.023 11.600 -4.410 1.00 88.88 88 LEU A O 1
ATOM 635 N N . PRO A 1 89 ? 7.606 10.290 -6.199 1.00 89.06 89 PRO A N 1
ATOM 636 C CA . PRO A 1 89 ? 7.010 9.205 -5.431 1.00 89.06 89 PRO A CA 1
ATOM 637 C C . PRO A 1 89 ? 8.079 8.449 -4.628 1.00 89.06 89 PRO A C 1
ATOM 639 O O . PRO A 1 89 ? 9.014 7.935 -5.228 1.00 89.06 89 PRO A O 1
ATOM 642 N N . PRO A 1 90 ? 7.951 8.302 -3.296 1.00 90.88 90 PRO A N 1
ATOM 643 C CA . PRO A 1 90 ? 8.814 7.383 -2.565 1.00 90.88 90 PRO A CA 1
ATOM 644 C C . PRO A 1 90 ? 8.435 5.938 -2.881 1.00 90.88 90 PRO A C 1
ATOM 646 O O . PRO A 1 90 ? 7.250 5.592 -2.885 1.00 90.88 90 PRO A O 1
ATOM 649 N N . PHE A 1 91 ? 9.437 5.075 -3.019 1.00 93.19 91 PHE A N 1
ATOM 650 C CA . PHE A 1 91 ? 9.250 3.628 -2.998 1.00 93.19 91 PHE A CA 1
ATOM 651 C C . PHE A 1 91 ? 9.991 2.992 -1.818 1.00 93.19 91 PHE A C 1
ATOM 653 O O . PHE A 1 91 ? 10.929 3.560 -1.257 1.00 93.19 91 PHE A O 1
ATOM 660 N N . TYR A 1 92 ? 9.541 1.801 -1.430 1.00 94.31 92 TYR A N 1
ATOM 661 C CA . TYR A 1 92 ? 10.111 1.033 -0.330 1.00 94.31 92 TYR A CA 1
ATOM 662 C C . TYR A 1 92 ? 10.213 -0.428 -0.754 1.00 94.31 92 TYR A C 1
ATOM 664 O O . TYR A 1 92 ? 9.246 -1.007 -1.242 1.00 94.31 92 TYR A O 1
ATOM 672 N N . THR A 1 93 ? 11.381 -1.024 -0.560 1.00 96.19 93 THR A N 1
ATOM 673 C CA . THR A 1 93 ? 11.621 -2.454 -0.749 1.00 96.19 93 THR A CA 1
ATOM 674 C C . THR A 1 93 ? 12.799 -2.866 0.125 1.00 96.19 93 THR A C 1
ATOM 676 O O . THR A 1 93 ? 13.651 -2.039 0.450 1.00 96.19 93 THR A O 1
ATOM 679 N N . ASP A 1 94 ? 12.824 -4.123 0.545 1.00 95.44 94 ASP A N 1
ATOM 680 C CA . ASP A 1 94 ? 13.964 -4.763 1.197 1.00 95.44 94 ASP A CA 1
ATOM 681 C C . ASP A 1 94 ? 14.867 -5.518 0.201 1.00 95.44 94 ASP A C 1
ATOM 683 O O . ASP A 1 94 ? 15.918 -6.029 0.591 1.00 95.44 94 ASP A O 1
ATOM 687 N N . ASP A 1 95 ? 14.492 -5.563 -1.083 1.00 97.25 95 ASP A N 1
ATOM 688 C CA . ASP A 1 95 ? 15.268 -6.167 -2.164 1.00 97.25 95 ASP A CA 1
ATOM 689 C C . ASP A 1 95 ? 16.135 -5.110 -2.871 1.00 97.25 95 ASP A C 1
ATOM 691 O O . ASP A 1 95 ? 15.674 -4.324 -3.703 1.00 97.25 95 ASP A O 1
ATOM 695 N N . GLU A 1 96 ? 17.430 -5.116 -2.555 1.00 97.12 96 GLU A N 1
ATOM 696 C CA . GLU A 1 96 ? 18.416 -4.188 -3.119 1.00 97.12 96 GLU A CA 1
ATOM 697 C C . GLU A 1 96 ? 18.596 -4.348 -4.642 1.00 97.12 96 GLU A C 1
ATOM 699 O O . GLU A 1 96 ? 18.912 -3.384 -5.349 1.00 97.12 96 GLU A O 1
ATOM 704 N N . ALA A 1 97 ? 18.398 -5.564 -5.168 1.00 97.50 97 ALA A N 1
ATOM 705 C CA . ALA A 1 97 ? 18.492 -5.818 -6.601 1.00 97.50 97 ALA A CA 1
ATOM 706 C C . ALA A 1 97 ? 17.291 -5.200 -7.322 1.00 97.50 97 ALA A C 1
ATOM 708 O O . ALA A 1 97 ? 17.477 -4.470 -8.296 1.00 97.50 97 ALA A O 1
ATOM 709 N N . LEU A 1 98 ? 16.082 -5.402 -6.790 1.00 96.69 98 LEU A N 1
ATOM 710 C CA . LEU A 1 98 ? 14.873 -4.763 -7.307 1.00 96.69 98 LEU A CA 1
ATOM 711 C C . LEU A 1 98 ? 14.966 -3.233 -7.230 1.00 96.69 98 LEU A C 1
ATOM 713 O O . LEU A 1 98 ? 14.634 -2.551 -8.200 1.00 96.69 98 LEU A O 1
ATOM 717 N N . ALA A 1 99 ? 15.462 -2.687 -6.116 1.00 97.06 99 ALA A N 1
ATOM 718 C CA . ALA A 1 99 ? 15.684 -1.250 -5.966 1.00 97.06 99 ALA A CA 1
ATOM 719 C C . ALA A 1 99 ? 16.626 -0.700 -7.050 1.00 97.06 99 ALA A C 1
ATOM 721 O O . ALA A 1 99 ? 16.335 0.319 -7.677 1.00 97.06 99 ALA A O 1
ATOM 722 N N . SER A 1 100 ? 17.731 -1.404 -7.313 1.00 96.81 100 SER A N 1
ATOM 723 C CA . SER A 1 100 ? 18.703 -1.018 -8.340 1.00 96.81 100 SER A CA 1
ATOM 724 C C . SER A 1 100 ? 18.109 -1.068 -9.752 1.00 96.81 100 SER A C 1
ATOM 726 O O . SER A 1 100 ? 18.346 -0.165 -10.558 1.00 96.81 100 SER A O 1
ATOM 728 N N . GLU A 1 101 ? 17.320 -2.102 -10.057 1.00 97.00 101 GLU A N 1
ATOM 729 C CA . GLU A 1 101 ? 16.631 -2.246 -11.344 1.00 97.00 101 GLU A CA 1
ATOM 730 C C . GLU A 1 101 ? 15.599 -1.131 -11.566 1.00 97.00 101 GLU A C 1
ATOM 732 O O . GLU A 1 101 ? 15.560 -0.536 -12.647 1.00 97.00 101 GLU A O 1
ATOM 737 N N . LEU A 1 102 ? 14.810 -0.793 -10.539 1.00 96.19 102 LEU A N 1
ATOM 738 C CA . LEU A 1 102 ? 13.830 0.295 -10.595 1.00 96.19 102 LEU A CA 1
ATOM 739 C C . LEU A 1 102 ? 14.496 1.663 -10.775 1.00 96.19 102 LEU A C 1
ATOM 741 O O . LEU A 1 102 ? 14.057 2.439 -11.622 1.00 96.19 102 LEU A O 1
ATOM 745 N N . ALA A 1 103 ? 15.584 1.942 -10.051 1.00 95.12 103 ALA A N 1
ATOM 746 C CA . ALA A 1 103 ? 16.322 3.198 -10.182 1.00 95.12 103 ALA A CA 1
ATOM 747 C C . ALA A 1 103 ? 16.912 3.375 -11.594 1.00 95.12 103 ALA A C 1
ATOM 749 O O . ALA A 1 103 ? 16.828 4.451 -12.189 1.00 95.12 103 ALA A O 1
ATOM 750 N N . ALA A 1 104 ? 17.474 2.307 -12.170 1.00 96.75 104 ALA A N 1
ATOM 751 C CA . ALA A 1 104 ? 17.979 2.336 -13.540 1.00 96.75 104 ALA A CA 1
ATOM 752 C C . ALA A 1 104 ? 16.853 2.553 -14.567 1.00 96.75 104 ALA A C 1
ATOM 754 O O . ALA A 1 104 ? 17.024 3.326 -15.513 1.00 96.75 104 ALA A O 1
ATOM 755 N N . ALA A 1 105 ? 15.701 1.899 -14.378 1.00 96.38 105 ALA A N 1
ATOM 756 C CA . ALA A 1 105 ? 14.539 2.067 -15.245 1.00 96.38 105 ALA A CA 1
ATOM 757 C C . ALA A 1 105 ? 13.976 3.494 -15.175 1.00 96.38 105 ALA A C 1
ATOM 759 O O . ALA A 1 105 ? 13.730 4.084 -16.223 1.00 96.38 105 ALA A O 1
ATOM 760 N N . SER A 1 106 ? 13.846 4.055 -13.968 1.00 96.19 106 SER A N 1
ATOM 761 C CA . SER A 1 106 ? 13.398 5.432 -13.714 1.00 96.19 106 SER A CA 1
ATOM 762 C C . SER A 1 106 ? 14.218 6.455 -14.501 1.00 96.19 106 SER A C 1
ATOM 764 O O . SER A 1 106 ? 13.661 7.281 -15.226 1.00 96.19 106 SER A O 1
ATOM 766 N N . LEU A 1 107 ? 15.550 6.339 -14.452 1.00 95.75 107 LEU A N 1
ATOM 767 C CA . LEU A 1 107 ? 16.448 7.201 -15.221 1.00 95.75 107 LEU A CA 1
ATOM 768 C C . LEU A 1 107 ? 16.258 7.041 -16.734 1.00 95.75 107 LEU A C 1
ATOM 770 O O . LEU A 1 107 ? 16.302 8.026 -17.466 1.00 95.75 107 LEU A O 1
ATOM 774 N N . ALA A 1 108 ? 16.062 5.811 -17.213 1.00 97.12 108 ALA A N 1
ATOM 775 C CA . ALA A 1 108 ? 15.940 5.525 -18.640 1.00 97.12 108 ALA A CA 1
ATOM 776 C C . ALA A 1 108 ? 14.630 6.038 -19.260 1.00 97.12 108 ALA A C 1
ATOM 778 O O . ALA A 1 108 ? 14.599 6.309 -20.461 1.00 97.12 108 ALA A O 1
ATOM 779 N N . VAL A 1 109 ? 13.560 6.144 -18.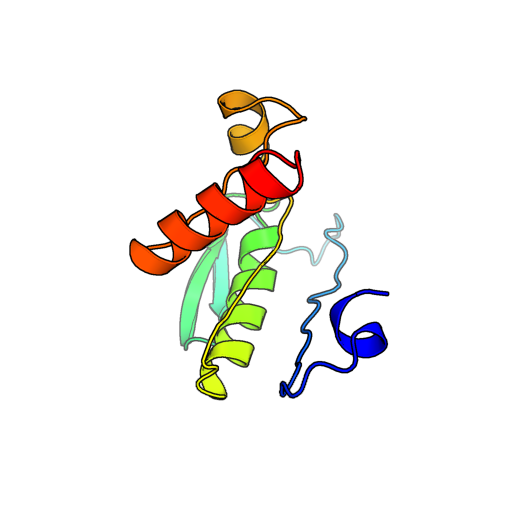467 1.00 96.00 109 VAL A N 1
ATOM 780 C CA . VAL A 1 109 ? 12.239 6.612 -18.925 1.00 96.00 109 VAL A CA 1
ATOM 781 C C . VAL A 1 109 ? 11.915 8.046 -18.501 1.00 96.00 109 VAL A C 1
ATOM 783 O O . VAL A 1 109 ? 10.825 8.522 -18.805 1.00 96.00 109 VAL A O 1
ATOM 786 N N . GLU A 1 110 ? 12.859 8.726 -17.841 1.00 95.69 110 GLU A N 1
ATOM 787 C CA . GLU A 1 110 ? 12.715 10.097 -17.331 1.00 95.69 110 GLU A CA 1
ATOM 788 C C . GLU A 1 110 ? 11.512 10.274 -16.379 1.00 95.69 110 GLU A C 1
ATOM 790 O O . GLU A 1 110 ? 10.885 11.333 -16.347 1.00 95.69 110 GLU A O 1
ATOM 795 N N . ASP A 1 111 ? 11.208 9.240 -15.586 1.00 93.50 111 ASP A N 1
ATOM 796 C CA . ASP A 1 111 ? 10.137 9.238 -14.578 1.00 93.50 111 ASP A CA 1
ATOM 797 C C . ASP A 1 111 ? 10.748 8.972 -13.192 1.00 93.50 111 ASP A C 1
ATOM 799 O O . ASP A 1 111 ? 11.084 7.822 -12.891 1.00 93.50 111 ASP A O 1
ATOM 803 N N . PRO A 1 112 ? 11.017 10.013 -12.386 1.00 90.19 112 PRO A N 1
ATOM 804 C CA . PRO A 1 112 ? 11.826 9.906 -11.176 1.00 90.19 112 PRO A CA 1
ATOM 805 C C . PRO A 1 112 ? 11.106 9.143 -10.049 1.00 90.19 112 PRO A C 1
ATOM 807 O O . PRO A 1 112 ? 9.923 9.369 -9.799 1.00 90.19 112 PRO A O 1
ATOM 810 N N . LEU A 1 113 ? 11.849 8.274 -9.353 1.00 86.69 11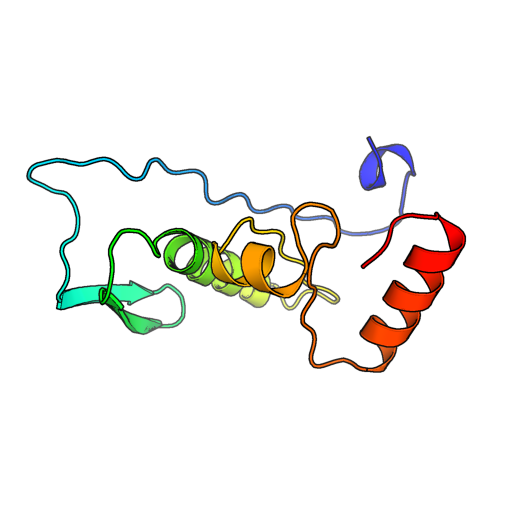3 LEU A N 1
ATOM 811 C CA . LEU A 1 113 ? 11.427 7.443 -8.213 1.00 86.69 113 LEU A CA 1
ATOM 812 C C . LEU A 1 113 ? 12.475 7.492 -7.089 1.00 86.69 113 LEU A C 1
ATOM 814 O O . LEU A 1 113 ? 13.668 7.706 -7.411 1.00 86.69 113 LEU A O 1
#

Radius of gyration: 17.13 Å; chains: 1; bounding box: 42×34×44 Å

Sequence (113 aa):
SMLMAAGLNVRLRVLIPAVENSIAGNAFRPGDVLASRKGISVEIGNTDAEGRLVLGDALALADEEEPRLLVDMATLTGAARVALGPDLPPFYTDDEALASELAAASLAVEDPL

pLDDT: mean 93.7, std 6.31, range [53.38, 98.25]